Protein AF-A0A946CD17-F1 (afdb_monomer_lite)

Radius of gyration: 30.47 Å; chains: 1; bounding box: 92×34×77 Å

Structure (mmCIF, N/CA/C/O backbone):
data_AF-A0A946CD17-F1
#
_entry.id   AF-A0A946CD17-F1
#
loop_
_atom_site.group_PDB
_atom_site.id
_atom_site.type_symbol
_atom_site.label_atom_id
_atom_site.label_alt_id
_atom_site.label_comp_id
_atom_site.label_asym_id
_atom_site.label_entity_id
_atom_site.label_seq_id
_atom_site.pdbx_PDB_ins_code
_atom_site.Cartn_x
_atom_site.Cartn_y
_atom_site.Cartn_z
_atom_site.occupancy
_atom_site.B_iso_or_equiv
_atom_site.auth_seq_id
_atom_site.auth_comp_id
_atom_site.auth_asym_id
_atom_site.auth_atom_id
_atom_site.pdbx_PDB_model_num
ATOM 1 N N . MET A 1 1 ? 74.918 -19.884 -58.995 1.00 34.50 1 MET A N 1
ATOM 2 C CA . MET A 1 1 ? 76.066 -19.464 -58.159 1.00 34.50 1 MET A CA 1
ATOM 3 C C . MET A 1 1 ? 75.741 -18.099 -57.551 1.00 34.50 1 MET A C 1
ATOM 5 O O . MET A 1 1 ? 75.446 -17.209 -58.333 1.00 34.50 1 MET A O 1
ATOM 9 N N . ARG A 1 2 ? 75.791 -17.984 -56.204 1.00 40.34 2 ARG A N 1
ATOM 10 C CA . ARG A 1 2 ? 75.562 -16.797 -55.322 1.00 40.34 2 ARG A CA 1
ATOM 11 C C . ARG A 1 2 ? 74.094 -16.323 -55.221 1.00 40.34 2 ARG A C 1
ATOM 13 O O . ARG A 1 2 ? 73.585 -15.745 -56.164 1.00 40.34 2 ARG A O 1
ATOM 20 N N . VAL A 1 3 ? 73.294 -16.751 -54.232 1.00 43.56 3 VAL A N 1
ATOM 21 C CA . VAL A 1 3 ? 73.282 -16.435 -52.773 1.00 43.56 3 VAL A CA 1
ATOM 22 C C . VAL A 1 3 ? 73.098 -14.936 -52.508 1.00 43.56 3 VAL A C 1
ATOM 24 O O . VAL A 1 3 ? 74.006 -14.186 -52.830 1.00 43.56 3 VAL A O 1
ATOM 27 N N . PHE A 1 4 ? 71.964 -14.525 -51.914 1.00 43.06 4 PHE A N 1
ATOM 28 C CA . PHE A 1 4 ? 71.921 -13.862 -50.597 1.00 43.06 4 PHE A CA 1
ATOM 29 C C . PHE A 1 4 ? 70.497 -13.799 -50.018 1.00 43.06 4 PHE A C 1
ATOM 31 O O . PHE A 1 4 ? 69.558 -13.278 -50.612 1.00 43.06 4 PHE A O 1
ATOM 38 N N . LEU A 1 5 ? 70.401 -14.382 -48.828 1.00 47.00 5 LEU A N 1
ATOM 39 C CA . LEU A 1 5 ? 69.340 -14.313 -47.836 1.00 47.00 5 LEU A CA 1
ATOM 40 C C . LEU A 1 5 ? 69.375 -12.918 -47.180 1.00 47.00 5 LEU A C 1
ATOM 42 O O . LEU A 1 5 ? 70.465 -12.452 -46.855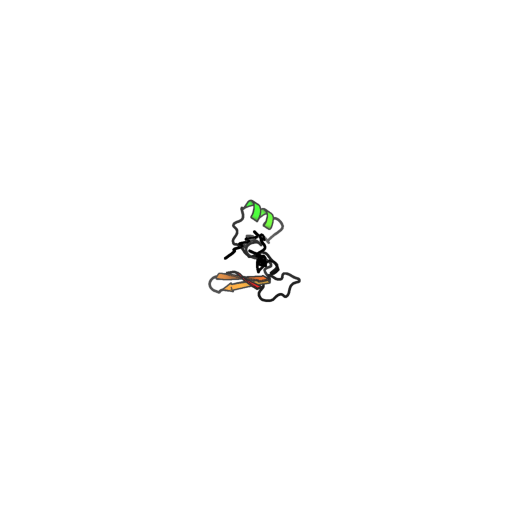 1.00 47.00 5 LEU A O 1
ATOM 46 N N . SER A 1 6 ? 68.231 -12.280 -46.921 1.00 42.94 6 SER A N 1
ATOM 47 C CA . SER A 1 6 ? 68.159 -11.278 -45.848 1.00 42.94 6 SER A CA 1
ATOM 48 C C . SER A 1 6 ? 66.760 -11.212 -45.247 1.00 42.94 6 SER A C 1
ATOM 50 O O . SER A 1 6 ? 65.830 -10.613 -45.780 1.00 42.94 6 SER A O 1
ATOM 52 N N . SER A 1 7 ? 66.639 -11.898 -44.120 1.00 45.81 7 SER A N 1
ATOM 53 C CA . SER A 1 7 ? 65.647 -11.700 -43.077 1.00 45.81 7 SER A CA 1
ATOM 54 C C . SER A 1 7 ? 65.835 -10.328 -42.423 1.00 45.81 7 SER A C 1
ATOM 56 O O . SER A 1 7 ? 66.905 -10.068 -41.871 1.00 45.81 7 SER A O 1
ATOM 58 N N . VAL A 1 8 ? 64.791 -9.497 -42.393 1.00 47.88 8 VAL A N 1
ATOM 59 C CA . VAL A 1 8 ? 64.683 -8.397 -41.423 1.00 47.88 8 VAL A CA 1
ATOM 60 C C . VAL A 1 8 ? 63.392 -8.562 -40.630 1.00 47.88 8 VAL A C 1
ATOM 62 O O . VAL A 1 8 ? 62.327 -8.872 -41.159 1.00 47.88 8 VAL A O 1
ATOM 65 N N . LEU A 1 9 ? 63.595 -8.437 -39.326 1.00 43.50 9 LEU A N 1
ATOM 66 C CA . LEU A 1 9 ? 62.744 -8.749 -38.197 1.00 43.50 9 LEU A CA 1
ATOM 67 C C . LEU A 1 9 ? 61.560 -7.783 -38.011 1.00 43.50 9 LEU A C 1
ATOM 69 O O . LEU A 1 9 ? 61.665 -6.597 -38.296 1.00 43.50 9 LEU A O 1
ATOM 73 N N . TYR A 1 10 ? 60.502 -8.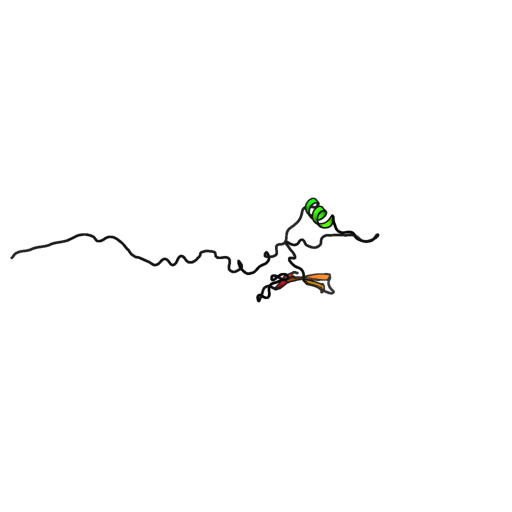341 -37.409 1.00 41.41 10 TYR A N 1
ATOM 74 C CA . TYR A 1 10 ? 59.574 -7.762 -36.425 1.00 41.41 10 TYR A CA 1
ATOM 75 C C . TYR A 1 10 ? 59.110 -6.305 -36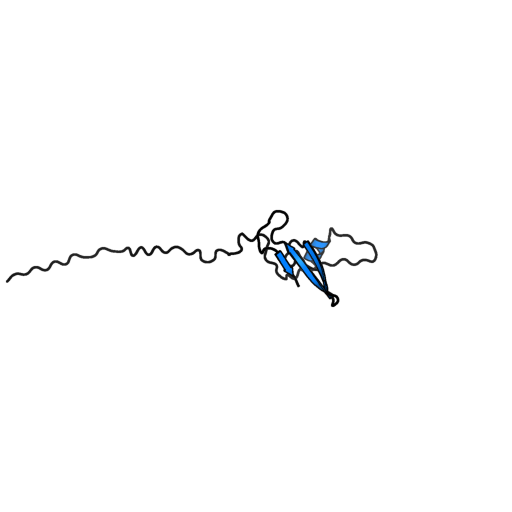.602 1.00 41.41 10 TYR A C 1
ATOM 77 O O . TYR A 1 10 ? 59.815 -5.361 -36.257 1.00 41.41 10 TYR A O 1
ATOM 85 N N . SER A 1 11 ? 57.820 -6.141 -36.915 1.00 41.06 11 SER A N 1
ATOM 86 C CA . SER A 1 11 ? 57.036 -5.023 -36.385 1.00 41.06 11 SER A CA 1
ATOM 87 C C . SER A 1 11 ? 55.896 -5.570 -35.532 1.00 41.06 11 SER A C 1
ATOM 89 O O . SER A 1 11 ? 55.044 -6.339 -35.978 1.00 41.06 11 SER A O 1
ATOM 91 N N . LEU A 1 12 ? 55.998 -5.216 -34.259 1.00 40.72 12 LEU A N 1
ATOM 92 C CA . LEU A 1 12 ? 55.073 -5.451 -33.172 1.00 40.72 12 LEU A CA 1
ATOM 93 C C . LEU A 1 12 ? 53.695 -4.826 -33.451 1.00 40.72 12 LEU A C 1
ATOM 95 O O . LEU A 1 12 ? 53.599 -3.698 -33.917 1.00 40.72 12 LEU A O 1
ATOM 99 N N . SER A 1 13 ? 52.657 -5.550 -33.028 1.00 47.06 13 SER A N 1
ATOM 100 C CA . SER A 1 13 ? 51.434 -5.031 -32.401 1.00 47.06 13 SER A CA 1
ATOM 101 C C . SER A 1 13 ? 50.762 -3.798 -33.018 1.00 47.06 13 SER A C 1
ATOM 103 O O . SER A 1 13 ? 51.159 -2.661 -32.784 1.00 47.06 13 SER A O 1
ATOM 105 N N . THR A 1 14 ? 49.585 -4.007 -33.599 1.00 45.91 14 THR A N 1
ATOM 106 C CA . THR A 1 14 ? 48.334 -3.508 -32.999 1.00 45.91 14 THR A CA 1
ATOM 107 C C . THR A 1 14 ? 47.166 -4.123 -33.757 1.00 45.91 14 THR A C 1
ATOM 109 O O . THR A 1 14 ? 46.654 -3.586 -34.734 1.00 45.91 14 THR A O 1
ATOM 112 N N . ILE A 1 15 ? 46.714 -5.282 -33.273 1.00 48.50 15 ILE A N 1
ATOM 113 C CA . ILE A 1 15 ? 45.324 -5.691 -33.461 1.00 48.50 15 ILE A CA 1
ATOM 114 C C . ILE A 1 15 ? 44.507 -4.677 -32.653 1.00 48.50 15 ILE A C 1
ATOM 116 O O . ILE A 1 15 ? 44.227 -4.867 -31.474 1.00 48.50 15 ILE A O 1
ATOM 120 N N . GLY A 1 16 ? 44.205 -3.540 -33.275 1.00 42.56 16 GLY A N 1
ATOM 121 C CA . GLY A 1 16 ? 43.208 -2.596 -32.802 1.00 42.56 16 GLY A CA 1
ATOM 122 C C . GLY A 1 16 ? 41.832 -3.177 -33.080 1.00 42.56 16 GLY A C 1
ATOM 123 O O . GLY A 1 16 ? 41.092 -2.654 -33.907 1.00 42.56 16 GLY A O 1
ATOM 124 N N . ILE A 1 17 ? 41.499 -4.288 -32.414 1.00 53.88 17 ILE A N 1
ATOM 125 C CA . ILE A 1 17 ? 40.101 -4.601 -32.140 1.00 53.88 17 ILE A CA 1
ATOM 126 C C . ILE A 1 17 ? 39.605 -3.366 -31.401 1.00 53.88 17 ILE A C 1
ATOM 128 O O . ILE A 1 17 ? 40.001 -3.117 -30.261 1.00 53.88 17 ILE A O 1
ATOM 132 N N . PHE A 1 18 ? 38.790 -2.556 -32.077 1.00 47.19 18 PHE A N 1
ATOM 133 C CA . PHE A 1 18 ? 37.875 -1.653 -31.405 1.00 47.19 18 PHE A CA 1
ATOM 134 C C . PHE A 1 18 ? 36.996 -2.551 -30.539 1.00 47.19 18 PHE A C 1
ATOM 136 O O . PHE A 1 18 ? 35.947 -3.031 -30.962 1.00 47.19 18 PHE A O 1
ATOM 143 N N . SER A 1 19 ? 37.478 -2.839 -29.330 1.00 49.56 19 SER A N 1
ATOM 144 C CA . SER A 1 19 ? 36.648 -3.280 -28.233 1.00 49.56 19 SER A CA 1
ATOM 145 C C . SER A 1 19 ? 35.784 -2.071 -27.949 1.00 49.56 19 SER A C 1
ATOM 147 O O . SER A 1 19 ? 36.153 -1.166 -27.201 1.00 49.56 19 SER A O 1
ATOM 149 N N . VAL A 1 20 ? 34.670 -1.992 -28.676 1.00 50.94 20 VAL A N 1
ATOM 150 C CA . VAL A 1 20 ? 33.532 -1.208 -28.244 1.00 50.94 20 VAL A CA 1
ATOM 151 C C . VAL A 1 20 ? 33.248 -1.793 -26.873 1.00 50.94 20 VAL A C 1
ATOM 153 O O . VAL A 1 20 ? 32.792 -2.932 -26.772 1.00 50.94 20 VAL A O 1
ATOM 156 N N . LEU A 1 21 ? 33.662 -1.074 -25.829 1.00 50.66 21 LEU A N 1
ATOM 157 C CA . LEU A 1 21 ? 33.270 -1.350 -24.461 1.00 50.66 21 LEU A CA 1
ATOM 158 C C . LEU A 1 21 ? 31.745 -1.318 -24.489 1.00 50.66 21 LEU A C 1
ATOM 160 O O . LEU A 1 21 ? 31.131 -0.259 -24.385 1.00 50.66 21 LEU A O 1
ATOM 164 N N . SER A 1 22 ? 31.133 -2.477 -24.732 1.00 51.41 22 SER A N 1
ATOM 165 C CA . SER A 1 22 ? 29.727 -2.677 -24.446 1.00 51.41 22 SER A CA 1
ATOM 166 C C . SER A 1 22 ? 29.589 -2.275 -22.989 1.00 51.41 22 SER A C 1
ATOM 168 O O . SER A 1 22 ? 30.361 -2.790 -22.171 1.00 51.41 22 SER A O 1
ATOM 170 N N . PRO A 1 23 ? 28.698 -1.335 -22.643 1.00 54.28 23 PRO A N 1
ATOM 171 C CA . PRO A 1 23 ? 28.442 -1.044 -21.251 1.00 54.28 23 PRO A CA 1
ATOM 172 C C . PRO A 1 23 ? 27.826 -2.313 -20.668 1.00 54.28 23 PRO A C 1
ATOM 174 O O . PRO A 1 23 ? 26.629 -2.565 -20.785 1.00 54.28 23 PRO A O 1
ATOM 177 N N . ALA A 1 24 ? 28.676 -3.164 -20.102 1.00 58.03 24 ALA A N 1
ATOM 178 C CA . ALA A 1 24 ? 28.241 -4.241 -19.253 1.00 58.03 24 ALA A CA 1
ATOM 179 C C . ALA A 1 24 ? 27.455 -3.571 -18.119 1.00 58.03 24 ALA A C 1
ATOM 181 O O . ALA A 1 24 ? 28.000 -2.747 -17.387 1.00 58.03 24 ALA A O 1
ATOM 182 N N . PHE A 1 25 ? 26.166 -3.904 -18.029 1.00 56.47 25 PHE A N 1
ATOM 183 C CA . PHE A 1 25 ? 25.263 -3.529 -16.939 1.00 56.47 25 PHE A CA 1
ATOM 184 C C . PHE A 1 25 ? 24.863 -2.049 -16.829 1.00 56.47 25 PHE A C 1
ATOM 186 O O . PHE A 1 25 ? 24.735 -1.527 -15.724 1.00 56.47 25 PHE A O 1
ATOM 193 N N . ALA A 1 26 ? 24.563 -1.366 -17.937 1.00 58.41 26 ALA A N 1
ATOM 194 C CA . ALA A 1 26 ? 23.642 -0.235 -17.812 1.00 58.41 26 ALA A CA 1
ATOM 195 C C . ALA A 1 26 ? 22.256 -0.795 -17.443 1.00 58.41 26 ALA A C 1
ATOM 197 O O . ALA A 1 26 ? 21.675 -1.534 -18.238 1.00 58.41 26 ALA A O 1
ATOM 198 N N . ASP A 1 27 ? 21.756 -0.498 -16.237 1.00 59.81 27 ASP A N 1
ATOM 199 C CA . ASP A 1 27 ? 20.398 -0.870 -15.829 1.00 59.81 27 ASP A CA 1
ATOM 200 C C . ASP A 1 27 ? 19.411 -0.305 -16.868 1.00 59.81 27 ASP A C 1
ATOM 202 O O . ASP A 1 27 ? 19.299 0.922 -16.992 1.00 59.81 27 ASP A O 1
ATOM 206 N N . PRO A 1 28 ? 18.701 -1.158 -17.636 1.00 61.06 28 PRO A N 1
ATOM 207 C CA . PRO A 1 28 ? 17.768 -0.690 -18.657 1.00 61.06 28 PRO A CA 1
ATOM 208 C C . PRO A 1 28 ? 16.614 0.125 -18.051 1.00 61.06 28 PRO A C 1
ATOM 210 O O . PRO A 1 28 ? 15.906 0.822 -18.776 1.00 61.06 28 PRO A O 1
ATOM 213 N N . TYR A 1 29 ? 16.451 0.086 -16.725 1.00 54.72 29 TYR A N 1
ATOM 214 C CA . TYR A 1 29 ? 15.455 0.827 -15.967 1.00 54.72 29 TYR A CA 1
ATOM 215 C C . TYR A 1 29 ? 16.018 2.058 -15.240 1.00 54.72 29 TYR A C 1
ATOM 217 O O . TYR A 1 29 ? 15.256 2.745 -14.566 1.00 54.72 29 TYR A O 1
ATOM 225 N N . ALA A 1 30 ? 17.289 2.433 -15.435 1.00 57.91 30 ALA A N 1
ATOM 226 C CA . ALA A 1 30 ? 17.911 3.575 -14.746 1.00 57.91 30 ALA A CA 1
ATOM 227 C C . ALA A 1 30 ? 17.182 4.919 -14.959 1.00 57.91 30 ALA A C 1
ATOM 229 O O . ALA A 1 30 ? 17.256 5.813 -14.120 1.00 57.91 30 ALA A O 1
ATOM 230 N N . LYS A 1 31 ? 16.476 5.077 -16.089 1.00 58.28 31 LYS A N 1
ATOM 231 C CA . LYS A 1 31 ? 15.646 6.260 -16.406 1.00 58.28 31 LYS A CA 1
ATOM 232 C C . LYS A 1 31 ? 14.148 6.041 -16.185 1.00 58.28 31 LYS A C 1
ATOM 234 O O . LYS A 1 31 ? 13.347 6.945 -16.382 1.00 58.28 31 LYS A O 1
ATOM 239 N N . SER A 1 32 ? 13.779 4.841 -15.768 1.00 55.69 32 SER A N 1
ATOM 240 C CA . SER A 1 32 ? 12.427 4.420 -15.442 1.00 55.69 32 SER A CA 1
ATOM 241 C C . SER A 1 32 ? 12.144 4.848 -13.993 1.00 55.69 32 SER A C 1
ATOM 243 O O . SER A 1 32 ? 12.009 3.996 -13.137 1.00 55.69 32 SER A O 1
ATOM 245 N N . GLY A 1 33 ? 12.063 6.151 -13.682 1.00 57.31 33 GLY A N 1
ATOM 246 C CA . GLY A 1 33 ? 11.857 6.694 -12.319 1.00 57.31 33 GLY A CA 1
ATOM 247 C C . GLY A 1 33 ? 10.889 5.951 -11.364 1.00 57.31 33 GLY A C 1
ATOM 248 O O . GLY A 1 33 ? 9.986 5.256 -11.781 1.00 57.31 33 GLY A O 1
ATOM 249 N N . ASN A 1 34 ? 11.055 6.143 -10.058 1.00 61.03 34 ASN A N 1
ATOM 250 C CA . ASN A 1 34 ? 10.500 5.363 -8.938 1.00 61.03 34 ASN A CA 1
ATOM 251 C C . ASN A 1 34 ? 11.113 3.959 -8.737 1.00 61.03 34 ASN A C 1
ATOM 253 O O . ASN A 1 34 ? 11.410 3.223 -9.676 1.00 61.03 34 ASN A O 1
ATOM 257 N N . ILE A 1 35 ? 11.340 3.623 -7.465 1.00 71.75 35 ILE A N 1
ATOM 258 C CA . ILE A 1 35 ? 12.057 2.422 -7.010 1.00 71.75 35 ILE A CA 1
ATOM 259 C C . ILE A 1 35 ? 11.207 1.189 -7.312 1.00 71.75 35 ILE A C 1
ATOM 261 O O . ILE A 1 35 ? 10.002 1.212 -7.082 1.00 71.75 35 ILE A O 1
ATOM 265 N N . LYS A 1 36 ? 11.806 0.106 -7.824 1.00 74.94 36 LYS A N 1
ATOM 266 C CA . LYS A 1 36 ? 11.071 -1.146 -8.047 1.00 74.94 36 LYS A CA 1
ATOM 267 C C . LYS A 1 36 ? 10.441 -1.607 -6.721 1.00 74.94 36 LYS A C 1
ATOM 269 O O . LYS A 1 36 ? 11.194 -1.787 -5.765 1.00 74.94 36 LYS A O 1
ATOM 274 N N . PRO A 1 37 ? 9.119 -1.850 -6.674 1.00 80.56 37 PRO A N 1
ATOM 275 C CA . PRO A 1 37 ? 8.480 -2.362 -5.475 1.00 80.56 37 PRO A CA 1
ATOM 276 C C . PRO A 1 37 ? 9.114 -3.664 -4.981 1.00 80.56 37 PRO A C 1
ATOM 278 O O . PRO A 1 37 ? 9.421 -4.562 -5.773 1.00 80.56 37 PRO A O 1
ATOM 281 N N . SER A 1 38 ? 9.277 -3.766 -3.669 1.00 86.69 38 SER A N 1
ATOM 282 C CA . SER A 1 38 ? 9.746 -4.946 -2.953 1.00 86.69 38 SER A CA 1
ATOM 283 C C . SER A 1 38 ? 8.896 -5.167 -1.708 1.00 86.69 38 SER A C 1
ATOM 285 O O . SER A 1 38 ? 8.549 -4.216 -1.005 1.00 86.69 38 SER A O 1
ATOM 287 N N . ILE A 1 39 ? 8.587 -6.427 -1.417 1.00 88.69 39 ILE A N 1
ATOM 288 C CA . ILE A 1 39 ? 7.948 -6.809 -0.157 1.00 88.69 39 ILE A CA 1
ATOM 289 C C . ILE A 1 39 ? 9.006 -6.676 0.940 1.00 88.69 39 ILE A C 1
ATOM 291 O O . ILE A 1 39 ? 10.065 -7.300 0.850 1.00 88.69 39 ILE A O 1
ATOM 295 N N . VAL A 1 40 ? 8.745 -5.811 1.919 1.00 91.06 40 VAL A N 1
ATOM 296 C CA . VAL A 1 40 ? 9.645 -5.537 3.043 1.00 91.06 40 VAL A CA 1
ATOM 297 C C . VAL A 1 40 ? 8.841 -5.655 4.326 1.00 91.06 40 VAL A C 1
ATOM 299 O O . VAL A 1 40 ? 7.800 -5.020 4.457 1.00 91.06 40 VAL A O 1
ATOM 302 N N . GLU A 1 41 ? 9.361 -6.430 5.268 1.00 92.44 41 GLU A N 1
ATOM 303 C CA . GLU A 1 41 ? 8.836 -6.509 6.628 1.00 92.44 41 GLU A CA 1
ATOM 304 C C . GLU A 1 41 ? 9.490 -5.407 7.466 1.00 92.44 41 GLU A C 1
ATOM 306 O O . GLU A 1 41 ? 10.719 -5.345 7.561 1.00 92.44 41 GLU A O 1
ATOM 311 N N . LEU A 1 42 ? 8.681 -4.519 8.045 1.00 94.25 42 LEU A N 1
ATOM 312 C CA . LEU A 1 42 ? 9.163 -3.488 8.962 1.00 94.25 42 LEU A CA 1
ATOM 313 C C . LEU A 1 42 ? 9.176 -4.019 10.394 1.00 94.25 42 LEU A C 1
ATOM 315 O O . LEU A 1 42 ? 8.335 -4.824 10.789 1.00 94.25 42 LEU A O 1
ATOM 319 N N . SER A 1 43 ? 10.108 -3.527 11.206 1.00 96.44 43 SER A N 1
ATOM 320 C CA . SER A 1 43 ? 10.000 -3.696 12.654 1.00 96.44 43 SER A CA 1
ATOM 321 C C . SER A 1 43 ? 8.843 -2.858 13.213 1.00 96.44 43 SER A C 1
ATOM 323 O O . SER A 1 43 ? 8.484 -1.813 12.665 1.00 96.44 4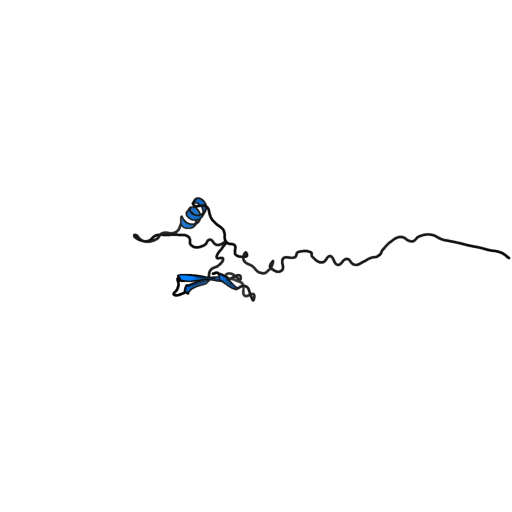3 SER A O 1
ATOM 325 N N . ALA A 1 44 ? 8.303 -3.264 14.365 1.00 95.31 44 ALA A N 1
ATOM 326 C CA . ALA A 1 44 ? 7.231 -2.524 15.035 1.00 95.31 44 ALA A CA 1
ATOM 327 C C . ALA A 1 44 ? 7.622 -1.064 15.354 1.00 95.31 44 ALA A C 1
ATOM 329 O O . ALA A 1 44 ? 6.784 -0.166 15.318 1.00 95.31 44 ALA A O 1
ATOM 330 N N . GLU A 1 45 ? 8.905 -0.804 15.631 1.00 96.75 45 GLU A N 1
ATOM 331 C CA . GLU A 1 45 ? 9.413 0.551 15.874 1.00 96.75 45 GLU A CA 1
ATOM 332 C C . GLU A 1 45 ? 9.400 1.423 14.612 1.00 96.75 45 GLU A C 1
ATOM 334 O O . GLU A 1 45 ? 9.162 2.629 14.688 1.00 96.75 45 GLU A O 1
ATOM 339 N N . GLU A 1 46 ? 9.682 0.837 13.447 1.00 96.88 46 GLU A N 1
ATOM 340 C CA . GLU A 1 46 ? 9.641 1.533 12.159 1.00 96.88 46 GLU A CA 1
ATOM 341 C C . GLU A 1 46 ? 8.203 1.826 11.736 1.00 96.88 46 GLU A C 1
ATOM 343 O O . GLU A 1 46 ? 7.911 2.948 11.321 1.00 96.88 46 GLU A O 1
ATOM 348 N N . GLU A 1 47 ? 7.292 0.866 11.911 1.00 96.12 47 GLU A N 1
ATOM 349 C CA . GLU A 1 47 ? 5.865 1.080 11.665 1.00 96.12 47 GLU A CA 1
ATOM 350 C C . GLU A 1 47 ? 5.298 2.171 12.585 1.00 96.12 47 GLU A C 1
ATOM 352 O O . GLU A 1 47 ? 4.653 3.109 12.112 1.00 96.12 47 GLU A O 1
ATOM 357 N N . ALA A 1 48 ? 5.622 2.136 13.882 1.00 95.38 48 ALA A N 1
ATOM 358 C CA . ALA A 1 48 ? 5.187 3.160 14.830 1.00 95.38 48 ALA A CA 1
ATOM 359 C C . ALA A 1 48 ? 5.682 4.566 14.445 1.00 95.38 48 ALA A C 1
ATOM 361 O O . ALA A 1 48 ? 4.943 5.541 14.589 1.00 95.38 48 ALA A O 1
ATOM 362 N N . LYS A 1 49 ? 6.906 4.690 13.909 1.00 96.56 49 LYS A N 1
ATOM 363 C CA . LYS A 1 49 ? 7.429 5.968 13.389 1.00 96.56 49 LYS A CA 1
ATOM 364 C C . LYS A 1 49 ? 6.626 6.475 12.193 1.00 96.56 49 LYS A C 1
ATOM 366 O O . LYS A 1 49 ? 6.390 7.678 12.105 1.00 96.56 49 LYS A O 1
ATOM 371 N N . ILE A 1 50 ? 6.202 5.586 11.293 1.00 95.00 50 ILE A N 1
ATOM 372 C CA . ILE A 1 50 ? 5.361 5.941 10.139 1.00 95.00 50 ILE A CA 1
ATOM 373 C C . ILE A 1 50 ? 3.982 6.420 10.612 1.00 95.00 50 ILE A C 1
ATOM 375 O O . ILE A 1 50 ? 3.476 7.432 10.126 1.00 95.00 50 ILE A O 1
ATOM 379 N N . LEU A 1 51 ? 3.390 5.727 11.586 1.00 96.19 51 LEU A N 1
ATOM 380 C CA . LEU A 1 51 ? 2.035 6.003 12.066 1.00 96.19 51 LEU A CA 1
ATOM 381 C C . LEU A 1 51 ? 1.949 7.160 13.076 1.00 96.19 51 LEU A C 1
ATOM 383 O O . LEU A 1 51 ? 0.855 7.664 13.314 1.00 96.19 51 LEU A O 1
ATOM 387 N N . ALA A 1 52 ? 3.069 7.633 13.633 1.00 95.56 52 ALA A N 1
ATOM 388 C CA . ALA A 1 52 ? 3.108 8.625 14.716 1.00 95.56 52 ALA A CA 1
ATOM 389 C C . ALA A 1 52 ? 2.322 9.928 14.444 1.00 95.56 52 ALA A C 1
ATOM 391 O O . ALA A 1 52 ? 1.881 10.595 15.381 1.00 95.56 52 ALA A O 1
ATOM 392 N N . GLY A 1 53 ? 2.157 10.309 13.173 1.00 93.88 53 GLY A N 1
ATOM 393 C CA . GLY A 1 53 ? 1.419 11.508 12.762 1.00 93.88 53 GLY A CA 1
ATOM 394 C C . GLY A 1 53 ? -0.062 11.289 12.438 1.00 93.88 53 GLY A C 1
ATOM 395 O O . GLY A 1 53 ? -0.773 12.264 12.194 1.00 93.88 53 GLY A O 1
ATOM 396 N N . VAL A 1 54 ? -0.538 10.043 12.409 1.00 96.31 54 VAL A N 1
ATOM 397 C CA . VAL A 1 54 ? -1.885 9.690 11.949 1.00 96.31 54 VAL A CA 1
ATOM 398 C C . VAL A 1 54 ? -2.799 9.475 13.150 1.00 96.31 54 VAL A C 1
ATOM 400 O O . VAL A 1 54 ? -2.461 8.778 14.102 1.00 96.31 54 VAL A O 1
ATOM 403 N N . LYS A 1 55 ? -3.981 10.090 13.112 1.00 95.75 55 LYS A N 1
ATOM 404 C CA . LYS A 1 55 ? -5.011 9.942 14.144 1.00 95.75 55 LYS A CA 1
ATOM 405 C C . LYS A 1 55 ? -6.281 9.414 13.505 1.00 95.75 55 LYS A C 1
ATOM 407 O O . LYS A 1 55 ? -6.661 9.873 12.430 1.00 95.75 55 LYS A O 1
ATOM 412 N N . VAL A 1 56 ? -6.944 8.497 14.195 1.00 96.38 56 VAL A N 1
ATOM 413 C CA . VAL A 1 56 ? -8.257 7.966 13.816 1.00 96.38 56 VAL A CA 1
ATOM 414 C C . VAL A 1 56 ? -9.289 8.309 14.899 1.00 96.38 56 VAL A C 1
ATOM 416 O O . VAL A 1 56 ? -8.896 8.577 16.039 1.00 96.38 56 VAL A O 1
ATOM 419 N N . PRO A 1 57 ? -10.591 8.372 14.571 1.00 98.06 57 PRO A N 1
ATOM 420 C CA . PRO A 1 57 ? -11.645 8.596 15.560 1.00 98.06 57 PRO A CA 1
ATOM 421 C C . PRO A 1 57 ? -11.724 7.482 16.615 1.00 98.06 57 PRO A C 1
ATOM 423 O O . PRO A 1 57 ? -11.202 6.385 16.425 1.00 98.06 57 PRO A O 1
ATOM 426 N N . GLU A 1 58 ? -12.426 7.749 17.717 1.00 97.38 58 GLU A N 1
ATOM 427 C CA . GLU A 1 58 ? -12.696 6.735 18.741 1.00 97.38 58 GLU A CA 1
ATOM 428 C C . GLU A 1 58 ? -13.438 5.525 18.144 1.00 97.38 58 GLU A C 1
ATOM 430 O O . GLU A 1 58 ? -14.329 5.677 17.308 1.00 97.38 58 GLU A O 1
ATOM 435 N N . GLY A 1 59 ? -13.050 4.320 18.567 1.00 97.81 59 GLY A N 1
ATOM 436 C CA . GLY A 1 59 ? -13.605 3.060 18.063 1.00 97.81 59 GLY A CA 1
ATOM 437 C C . GLY A 1 59 ? -12.976 2.548 16.761 1.00 97.81 59 GLY A C 1
ATOM 438 O O . GLY A 1 59 ? -13.347 1.464 16.319 1.00 97.81 59 GLY A O 1
ATOM 439 N N . PHE A 1 60 ? -12.025 3.277 16.164 1.00 97.50 60 PHE A N 1
ATOM 440 C CA . PHE A 1 60 ? -11.262 2.821 14.999 1.00 97.50 60 PHE A CA 1
ATOM 441 C C . PHE A 1 60 ? -9.867 2.333 15.389 1.00 97.50 60 PHE A C 1
ATOM 443 O O . PHE A 1 60 ? -9.205 2.908 16.253 1.00 97.50 60 PHE A O 1
ATOM 450 N N . GLU A 1 61 ? -9.406 1.297 14.692 1.00 95.81 61 GLU A N 1
ATOM 451 C CA . GLU A 1 61 ? -8.034 0.800 14.760 1.00 95.81 61 GLU A CA 1
ATOM 452 C C . GLU A 1 61 ? -7.240 1.301 13.547 1.00 95.81 61 GLU A C 1
ATOM 454 O O . GLU A 1 61 ? -7.764 1.380 12.434 1.00 95.81 61 GLU A O 1
ATOM 459 N N . LEU A 1 62 ? -5.975 1.659 13.769 1.00 95.25 62 LEU A N 1
ATOM 460 C CA . LEU A 1 62 ? -5.049 2.106 12.734 1.00 95.25 62 LEU A CA 1
ATOM 461 C C . LEU A 1 62 ? -3.940 1.068 12.566 1.00 95.25 62 LEU A C 1
ATOM 463 O O . LEU A 1 62 ? -3.235 0.767 13.525 1.00 95.25 62 LEU A O 1
ATOM 467 N N . THR A 1 63 ? -3.750 0.593 11.340 1.00 94.69 63 THR A N 1
ATOM 468 C CA . THR A 1 63 ? -2.689 -0.348 10.963 1.00 94.69 63 THR A CA 1
ATOM 469 C C . THR A 1 63 ? -2.007 0.107 9.674 1.00 94.69 63 THR A C 1
ATOM 471 O O . THR A 1 63 ? -2.620 0.792 8.846 1.00 94.69 63 THR A O 1
ATOM 474 N N . LEU A 1 64 ? -0.731 -0.249 9.486 1.00 93.88 64 LEU A N 1
ATOM 475 C CA . LEU 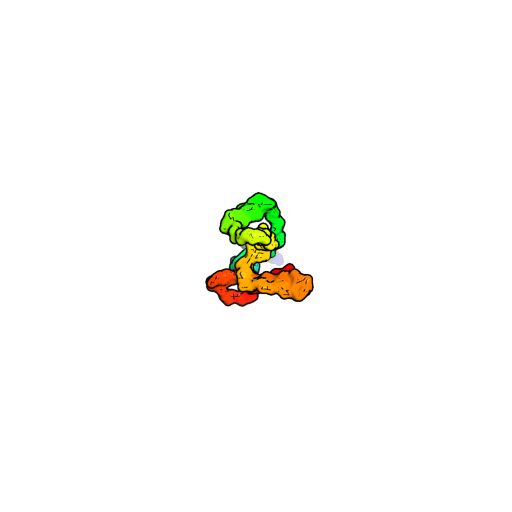A 1 64 ? -0.040 -0.038 8.216 1.00 93.88 64 LEU A CA 1
ATOM 476 C C . LEU A 1 64 ? -0.207 -1.271 7.320 1.00 93.88 64 LEU A C 1
ATOM 478 O O . LEU A 1 64 ? 0.353 -2.325 7.590 1.00 93.88 64 LEU A O 1
ATOM 482 N N . TYR A 1 65 ? -0.944 -1.132 6.216 1.00 91.12 65 TYR A N 1
ATOM 483 C CA . TYR A 1 65 ? -1.132 -2.243 5.274 1.00 91.12 65 TYR A CA 1
ATOM 484 C C . TYR A 1 65 ? 0.120 -2.542 4.435 1.00 91.12 65 TYR A C 1
ATOM 486 O O . TYR A 1 65 ? 0.509 -3.695 4.278 1.00 91.12 65 TYR A O 1
ATOM 494 N N . ALA A 1 66 ? 0.743 -1.508 3.864 1.00 90.81 66 ALA A N 1
ATOM 495 C CA . ALA A 1 66 ? 1.941 -1.650 3.043 1.00 90.81 66 ALA A CA 1
ATOM 496 C C . ALA A 1 66 ? 2.812 -0.390 3.143 1.00 90.81 66 ALA A C 1
ATOM 498 O O . ALA A 1 66 ? 2.286 0.723 3.028 1.00 90.81 66 ALA A O 1
ATOM 499 N N . PRO A 1 67 ? 4.138 -0.526 3.317 1.00 92.62 67 PRO A N 1
ATOM 500 C CA . PRO A 1 67 ? 5.043 0.611 3.298 1.00 92.62 67 PRO A CA 1
ATOM 501 C C . PRO A 1 67 ? 5.360 1.043 1.857 1.00 92.62 67 PRO A C 1
ATOM 503 O O . PRO A 1 67 ? 5.073 0.332 0.889 1.00 92.62 67 PRO A O 1
ATOM 506 N N . TRP A 1 68 ? 5.995 2.207 1.692 1.00 88.56 68 TRP A N 1
ATOM 507 C CA . TRP A 1 68 ? 6.282 2.785 0.371 1.00 88.56 68 TRP A CA 1
ATOM 508 C C . TRP A 1 68 ? 7.187 1.898 -0.498 1.00 88.56 68 TRP A C 1
ATOM 510 O O . TRP A 1 68 ? 7.100 1.952 -1.723 1.00 88.56 68 TRP A O 1
ATOM 520 N N . GLN A 1 69 ? 8.036 1.068 0.118 1.00 89.62 69 GLN A N 1
ATOM 521 C CA . GLN A 1 69 ? 8.870 0.086 -0.575 1.00 89.62 69 GLN A CA 1
ATOM 522 C C . GLN A 1 69 ? 8.015 -0.958 -1.296 1.00 89.62 69 GLN A C 1
ATOM 524 O O . GLN A 1 69 ? 8.422 -1.455 -2.340 1.00 89.62 69 GLN A O 1
ATOM 529 N N . THR A 1 70 ? 6.838 -1.280 -0.756 1.00 88.75 70 THR A N 1
ATOM 530 C CA . THR A 1 70 ? 5.907 -2.262 -1.319 1.00 88.75 70 THR A CA 1
ATOM 531 C C . THR A 1 70 ? 4.878 -1.600 -2.225 1.00 88.75 70 THR A C 1
ATOM 533 O O . THR A 1 70 ? 4.655 -2.094 -3.323 1.00 88.75 70 THR A O 1
ATOM 536 N N . ALA A 1 71 ? 4.299 -0.469 -1.815 1.00 88.69 71 ALA A N 1
ATOM 537 C CA . ALA A 1 71 ? 3.334 0.296 -2.602 1.00 88.69 71 ALA A CA 1
ATOM 538 C C . ALA A 1 71 ? 3.810 1.742 -2.790 1.00 88.69 71 ALA A C 1
ATOM 540 O O . ALA A 1 71 ? 3.515 2.635 -1.995 1.00 88.69 71 ALA A O 1
ATOM 541 N N . ASN A 1 72 ? 4.569 1.977 -3.858 1.00 86.81 72 ASN A N 1
ATOM 542 C CA . ASN A 1 72 ? 5.120 3.290 -4.171 1.00 86.81 72 ASN A CA 1
ATOM 543 C C . ASN A 1 72 ? 4.132 4.127 -4.999 1.00 86.81 72 ASN A C 1
ATOM 545 O O . ASN A 1 72 ? 3.582 3.660 -5.990 1.00 86.81 72 ASN A O 1
ATOM 549 N N . TYR A 1 73 ? 3.937 5.385 -4.597 1.00 89.12 73 TYR A N 1
ATOM 550 C CA . TYR A 1 73 ? 3.047 6.346 -5.264 1.00 89.12 73 TYR A CA 1
ATOM 551 C C . TYR A 1 73 ? 1.665 5.752 -5.636 1.00 89.12 73 TYR A C 1
ATOM 553 O O . TYR A 1 73 ? 1.325 5.648 -6.820 1.00 89.12 73 TYR A O 1
ATOM 561 N N . PRO A 1 74 ? 0.880 5.297 -4.637 1.00 90.44 74 PRO A N 1
ATOM 562 C CA . PRO A 1 74 ? -0.404 4.666 -4.894 1.00 90.44 74 PRO A CA 1
ATOM 563 C C . PRO A 1 74 ? -1.414 5.684 -5.435 1.00 90.44 74 PRO A C 1
ATOM 565 O O . PRO A 1 74 ? -1.605 6.741 -4.833 1.00 90.44 74 PRO A O 1
ATOM 568 N N . VAL A 1 75 ? -2.074 5.369 -6.554 1.00 91.62 75 VAL A N 1
ATOM 569 C CA . VAL A 1 75 ? -3.063 6.275 -7.185 1.00 91.62 75 VAL A CA 1
ATOM 570 C C . VAL A 1 75 ? -4.493 5.736 -7.158 1.00 91.62 75 VAL A C 1
ATOM 572 O O . VAL A 1 75 ? -5.442 6.504 -7.301 1.00 91.62 75 VAL A O 1
ATOM 575 N N . TYR A 1 76 ? -4.672 4.430 -6.953 1.00 91.94 76 TYR A N 1
ATOM 576 C CA . TYR A 1 76 ? -5.979 3.783 -6.856 1.00 91.94 76 TYR A CA 1
ATOM 577 C C . TYR A 1 76 ? -5.902 2.493 -6.029 1.00 91.94 76 TYR A C 1
ATOM 579 O O . TYR A 1 76 ? -4.895 1.785 -6.053 1.00 91.94 76 TYR A O 1
ATOM 587 N N . VAL A 1 77 ? -6.991 2.180 -5.323 1.00 94.25 77 VAL A N 1
ATOM 588 C CA . VAL A 1 77 ? -7.187 0.942 -4.559 1.00 94.25 77 VAL A CA 1
ATOM 589 C C . VAL A 1 77 ? -8.539 0.338 -4.928 1.00 94.25 77 VAL A C 1
ATOM 591 O O . VAL A 1 77 ? -9.542 1.050 -4.972 1.00 94.25 77 VAL A O 1
ATOM 594 N N . ALA A 1 78 ? -8.569 -0.975 -5.151 1.00 95.69 78 ALA A N 1
ATOM 595 C CA . ALA A 1 78 ? -9.795 -1.751 -5.317 1.00 95.69 78 ALA A CA 1
ATOM 596 C C . ALA A 1 78 ? -9.710 -3.086 -4.578 1.00 95.69 78 ALA A C 1
ATOM 598 O O . ALA A 1 78 ? -8.629 -3.648 -4.437 1.00 95.69 78 ALA A O 1
ATOM 599 N N . ALA A 1 79 ? -10.861 -3.605 -4.154 1.00 96.56 79 ALA A N 1
ATOM 600 C CA . ALA A 1 79 ? -10.977 -4.925 -3.548 1.00 96.56 79 ALA A CA 1
ATOM 601 C C . ALA A 1 79 ? -11.860 -5.836 -4.412 1.00 96.56 79 ALA A C 1
ATOM 603 O O . ALA A 1 79 ? -12.895 -5.396 -4.922 1.00 96.56 79 ALA A O 1
ATOM 604 N N . SER A 1 80 ? -11.472 -7.102 -4.578 1.00 96.31 80 SER A N 1
ATOM 605 C CA . SER A 1 80 ? -12.358 -8.119 -5.147 1.00 96.31 80 SER A CA 1
ATOM 606 C C . SER A 1 80 ? -13.464 -8.477 -4.142 1.00 96.31 80 SER A C 1
ATOM 608 O O . SER A 1 80 ? -13.274 -8.322 -2.934 1.00 96.31 80 SER A O 1
ATOM 610 N N . PRO A 1 81 ? -14.605 -9.031 -4.590 1.00 97.25 81 PRO A N 1
ATOM 611 C CA . PRO A 1 81 ? -15.619 -9.568 -3.678 1.00 97.25 81 PRO A CA 1
ATOM 612 C C . PRO A 1 81 ? -15.107 -10.695 -2.765 1.00 97.25 81 PRO A C 1
ATOM 614 O O . PRO A 1 81 ? -15.728 -10.975 -1.745 1.00 97.25 81 PRO A O 1
ATOM 617 N N . ALA A 1 82 ? -13.999 -11.349 -3.134 1.00 95.94 82 ALA A N 1
ATOM 618 C CA . ALA A 1 82 ? -13.343 -12.376 -2.328 1.00 95.94 82 ALA A CA 1
ATOM 619 C C . ALA A 1 82 ? -12.340 -11.797 -1.310 1.00 95.94 82 ALA A C 1
ATOM 621 O O . ALA A 1 82 ? -11.844 -12.539 -0.467 1.00 95.94 82 ALA A O 1
ATOM 622 N N . GLY A 1 83 ? -12.071 -10.487 -1.361 1.00 93.56 83 GLY A N 1
ATOM 623 C CA . GLY A 1 83 ? -11.204 -9.776 -0.422 1.00 93.56 83 GLY A CA 1
ATOM 624 C C . GLY A 1 83 ? -9.786 -9.489 -0.921 1.00 93.56 83 GLY A C 1
ATOM 625 O O . GLY A 1 83 ? -9.014 -8.889 -0.179 1.00 93.56 83 GLY A O 1
ATOM 626 N N . ASP A 1 84 ? -9.428 -9.861 -2.155 1.00 94.19 84 ASP A N 1
ATOM 627 C CA . ASP A 1 84 ? -8.115 -9.515 -2.719 1.00 94.19 84 ASP A CA 1
ATOM 628 C C . ASP A 1 84 ? -8.005 -8.002 -2.907 1.00 94.19 84 ASP A C 1
ATOM 630 O O . ASP A 1 84 ? -8.923 -7.390 -3.456 1.00 94.19 84 ASP A O 1
ATOM 634 N N . LEU A 1 85 ? -6.877 -7.403 -2.528 1.00 92.75 85 LEU A N 1
ATOM 635 C CA . LEU A 1 85 ? -6.636 -5.976 -2.715 1.00 92.75 85 LEU A CA 1
ATOM 636 C C . LEU A 1 85 ? -5.722 -5.733 -3.918 1.00 92.75 85 LEU A C 1
ATOM 638 O O . LEU A 1 85 ? -4.670 -6.349 -4.054 1.00 92.75 85 LEU A O 1
ATOM 642 N N . TYR A 1 86 ? -6.109 -4.784 -4.763 1.00 92.50 86 TYR A N 1
ATOM 643 C CA . TYR A 1 86 ? -5.332 -4.316 -5.900 1.00 92.50 86 TYR A CA 1
ATOM 644 C C . TYR A 1 86 ? -4.946 -2.865 -5.667 1.00 92.50 86 TYR A C 1
ATOM 646 O O . TYR A 1 86 ? -5.815 -2.002 -5.525 1.00 92.50 86 TYR A O 1
ATOM 654 N N . VAL A 1 87 ? -3.645 -2.589 -5.660 1.00 92.19 87 VAL A N 1
ATOM 655 C CA . VAL A 1 87 ? -3.108 -1.234 -5.487 1.00 92.19 87 VAL A CA 1
ATOM 656 C C . VAL A 1 8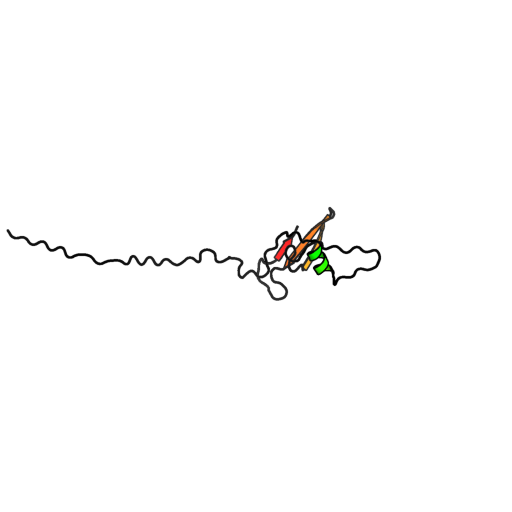7 ? -2.426 -0.821 -6.780 1.00 92.19 87 VAL A C 1
ATOM 658 O O . VAL A 1 87 ? -1.494 -1.491 -7.227 1.00 92.19 87 VAL A O 1
ATOM 661 N N . SER A 1 88 ? -2.868 0.267 -7.407 1.00 90.06 88 SER A N 1
ATOM 662 C CA . SER A 1 88 ? -2.141 0.815 -8.549 1.00 90.06 88 SER A CA 1
ATOM 663 C C . SER A 1 88 ? -1.007 1.712 -8.071 1.00 90.06 88 SER A C 1
ATOM 665 O O . SER A 1 88 ? -1.179 2.534 -7.174 1.00 90.06 88 SER A O 1
ATOM 667 N N . SER A 1 89 ? 0.150 1.553 -8.697 1.00 87.31 89 SER A N 1
ATOM 668 C CA . SER A 1 89 ? 1.353 2.341 -8.462 1.00 87.31 89 SER A CA 1
ATOM 669 C C . SER A 1 89 ? 1.701 3.098 -9.738 1.00 87.31 89 SER A C 1
ATOM 671 O O . SER A 1 89 ? 1.756 2.510 -10.828 1.00 87.31 89 SER A O 1
ATOM 673 N N . ASP A 1 90 ? 1.927 4.403 -9.603 1.00 87.38 90 ASP A N 1
ATOM 674 C CA . ASP A 1 90 ? 2.408 5.238 -10.696 1.00 87.38 90 ASP A CA 1
ATOM 675 C C . ASP A 1 90 ? 3.932 5.420 -10.613 1.00 87.38 90 ASP A C 1
ATOM 677 O O . ASP A 1 90 ? 4.475 6.166 -9.793 1.00 87.38 90 ASP A O 1
ATOM 681 N N . GLY A 1 91 ? 4.645 4.736 -11.510 1.00 82.12 91 GLY A N 1
ATOM 682 C CA . GLY A 1 91 ? 6.093 4.874 -11.655 1.00 82.12 91 GLY A CA 1
ATOM 683 C C . GLY A 1 91 ? 6.540 6.237 -12.203 1.00 82.12 91 GLY A C 1
ATOM 684 O O . GLY A 1 91 ? 7.722 6.553 -12.153 1.00 82.12 91 GLY A O 1
ATOM 685 N N . CYS A 1 92 ? 5.649 7.073 -12.730 1.00 82.00 92 CYS A N 1
ATOM 686 C CA . CYS A 1 92 ? 6.006 8.427 -13.156 1.00 82.00 92 CYS A CA 1
ATOM 687 C C . CYS A 1 92 ? 6.004 9.446 -12.012 1.00 82.00 92 CYS A C 1
ATOM 689 O O . CYS A 1 92 ? 6.678 10.477 -12.119 1.00 82.00 92 CYS A O 1
ATOM 691 N N . GLY A 1 93 ? 5.272 9.175 -10.929 1.00 80.81 93 GLY A N 1
ATOM 692 C CA . GLY A 1 93 ? 4.972 10.179 -9.913 1.00 80.81 93 GLY A CA 1
ATOM 693 C C . GLY A 1 93 ? 4.234 11.393 -10.498 1.00 80.81 93 GLY A C 1
ATOM 694 O O . GLY A 1 93 ? 3.710 11.357 -11.605 1.00 80.81 93 GLY A O 1
ATOM 695 N N . SER A 1 94 ? 4.239 12.523 -9.786 1.00 79.75 94 SER A N 1
ATOM 696 C CA . SER A 1 94 ? 3.421 13.697 -10.153 1.00 79.75 94 SER A CA 1
ATOM 697 C C . SER A 1 94 ? 3.802 14.399 -11.461 1.00 79.75 94 SER A C 1
ATOM 699 O O . SER A 1 94 ? 3.033 15.235 -11.931 1.00 79.75 94 SER A O 1
ATOM 701 N N . LEU A 1 95 ? 4.994 14.147 -12.013 1.00 82.56 95 LEU A N 1
ATOM 702 C CA . LEU A 1 95 ? 5.572 14.968 -13.088 1.00 82.56 95 LEU A CA 1
ATOM 703 C C . LEU A 1 95 ? 5.832 14.200 -14.391 1.00 82.56 95 LEU A C 1
ATOM 705 O O . LEU A 1 95 ? 6.022 14.824 -15.436 1.00 82.56 95 LEU A O 1
ATOM 709 N N . GLY A 1 96 ? 5.900 12.869 -14.338 1.00 81.69 96 GLY A N 1
ATOM 710 C CA . GLY A 1 96 ? 6.254 12.040 -15.488 1.00 81.69 96 GLY A CA 1
ATOM 711 C C . GLY A 1 96 ? 5.052 11.667 -16.358 1.00 81.69 96 GLY A C 1
ATOM 712 O O . GLY A 1 96 ? 3.904 11.727 -15.934 1.00 81.69 96 GLY A O 1
ATOM 713 N N . LYS A 1 97 ? 5.331 11.246 -17.593 1.00 86.50 97 LYS A N 1
ATOM 714 C CA . LYS A 1 97 ? 4.333 10.690 -18.530 1.00 86.50 97 LYS A CA 1
ATOM 715 C C . LYS A 1 97 ? 4.930 9.606 -19.428 1.00 86.50 97 LYS A C 1
ATOM 717 O O . LYS A 1 97 ? 4.540 9.449 -20.587 1.00 86.50 97 LYS A O 1
ATOM 722 N N . ASP A 1 98 ? 5.972 8.955 -18.932 1.00 82.94 98 ASP A N 1
ATOM 723 C CA . ASP A 1 98 ? 6.656 7.905 -19.668 1.00 82.94 98 ASP A CA 1
ATOM 724 C C . ASP A 1 98 ? 5.728 6.696 -19.805 1.00 82.94 98 ASP A C 1
ATOM 726 O O . ASP A 1 98 ? 4.891 6.416 -18.945 1.00 82.94 98 ASP A O 1
ATOM 730 N N . GLN A 1 99 ? 5.863 5.980 -20.915 1.00 84.00 99 GLN A N 1
ATOM 731 C CA . GLN A 1 99 ? 5.058 4.788 -21.168 1.00 84.00 99 GLN A CA 1
ATOM 732 C C . GLN A 1 99 ? 5.512 3.628 -20.269 1.00 84.00 99 GLN A C 1
ATOM 734 O O . GLN A 1 99 ? 6.653 3.592 -19.806 1.00 84.00 99 GLN A O 1
ATOM 739 N N . ASP A 1 100 ? 4.602 2.685 -20.014 1.00 81.25 100 ASP A N 1
ATOM 740 C CA . ASP A 1 100 ? 4.875 1.419 -19.314 1.00 81.25 100 ASP A CA 1
ATOM 741 C C . ASP A 1 100 ? 5.467 1.561 -17.902 1.00 81.25 100 ASP A C 1
ATOM 743 O O . ASP A 1 100 ? 6.193 0.691 -17.402 1.00 81.25 100 ASP A O 1
ATOM 747 N N . ARG A 1 101 ? 5.140 2.662 -17.218 1.00 80.69 101 ARG A N 1
ATOM 748 C CA . ARG A 1 101 ? 5.571 2.926 -15.837 1.00 80.69 101 ARG A CA 1
ATOM 749 C C . ARG A 1 101 ? 4.573 2.479 -14.776 1.00 80.69 101 ARG A C 1
ATOM 751 O O . ARG A 1 101 ? 4.992 2.137 -13.674 1.00 80.69 101 ARG A O 1
ATOM 758 N N . GLY A 1 102 ? 3.285 2.438 -15.113 1.00 83.56 102 GLY A N 1
ATOM 759 C CA . GLY A 1 102 ? 2.227 2.010 -14.198 1.00 83.56 102 GLY A CA 1
ATOM 760 C C . GLY A 1 102 ? 2.324 0.527 -13.839 1.00 83.56 102 GLY A C 1
ATOM 761 O O . GLY A 1 102 ? 2.780 -0.296 -14.641 1.00 83.56 102 GLY A O 1
ATOM 762 N N . ARG A 1 103 ? 1.908 0.178 -12.622 1.00 86.00 103 ARG A N 1
ATOM 763 C CA . ARG A 1 103 ? 1.839 -1.203 -12.123 1.00 86.00 103 ARG A CA 1
ATOM 764 C C . ARG A 1 103 ? 0.565 -1.410 -11.309 1.00 86.00 103 ARG A C 1
ATOM 766 O O . ARG A 1 103 ? 0.043 -0.467 -10.724 1.00 86.00 103 ARG A O 1
ATOM 773 N N . VAL A 1 104 ? 0.104 -2.656 -11.243 1.00 88.81 104 VAL A N 1
ATOM 774 C CA . VAL A 1 104 ? -0.905 -3.101 -10.274 1.00 88.81 104 VAL A CA 1
ATOM 775 C C . VAL A 1 104 ? -0.255 -4.146 -9.378 1.00 88.81 104 VAL A C 1
ATOM 777 O O . VAL A 1 104 ? 0.300 -5.128 -9.875 1.00 88.81 104 VAL A O 1
ATOM 780 N N . LEU A 1 105 ? -0.296 -3.896 -8.075 1.00 86.69 105 LEU A N 1
ATOM 781 C CA . LEU A 1 105 ? 0.179 -4.777 -7.016 1.00 86.69 105 LEU A CA 1
ATOM 782 C C . LEU A 1 105 ? -0.992 -5.638 -6.536 1.00 86.69 105 LEU A C 1
ATOM 784 O O . LEU A 1 105 ? -2.114 -5.136 -6.459 1.00 86.69 105 LEU A O 1
ATOM 788 N N . ARG A 1 106 ? -0.721 -6.912 -6.257 1.00 83.56 106 ARG A N 1
ATOM 789 C CA . ARG A 1 106 ? -1.666 -7.929 -5.787 1.00 83.56 106 ARG A CA 1
ATOM 790 C C . ARG A 1 106 ? -0.925 -8.969 -4.956 1.00 83.56 106 ARG A C 1
ATOM 792 O O . ARG A 1 106 ? 0.293 -9.122 -5.222 1.00 83.56 106 ARG A O 1
#

Secondary structure (DSSP, 8-state):
-----------------------TT--TTTTS-SPPP---PPPHHHHHHHHTT----TT--------TTTS-SEEEEEE-TTS-EEEEE-TTTTT---TT--EEE-

Sequence (106 aa):
MRVFLSSVLYSLSTIGIFSVLSPAFADPYAKSGNIKPSIVELSAEEEAKILAGVKVPEGFELTLYAPWQTANYPVYVAASPAGDLYVSSDGCGSLGKDQDRGRVLR

pLDDT: mean 77.4, std 20.02, range [34.5, 98.06]

Foldseek 3Di:
DDDDDDDDDDDDDDPPPVPPVPPDDPPPCPVLADDPADQDDDDPVVQCVVCVPPDDDPPDDDDDPGDCSHAPQWDDWDADPVGDIKTKHASQHPPDDDPPNIDIDD